Protein AF-0000000075406504 (afdb_homodimer)

pLDDT: mean 97.59, std 3.22, range [76.94, 98.88]

Nearest PDB structures (foldseek):
  3qp6-assembly1_A-2  TM=8.677E-01  e=4.612E-05  Chromobacterium violaceum
  7x1k-assembly1_B  TM=9.584E-01  e=2.051E-04  Listeria monocytogenes
  6ugl-assembly1_A  TM=9.099E-01  e=2.603E-04  Vibrio cholerae O1 str. 2010EL-1786
  6kju-assembly1_B  TM=9.068E-01  e=9.677E-04  Vibrio cholerae
  7dwm-assembly1_B  TM=8.991E-01  e=4.053E-03  Hapunavirus VP882

Foldseek 3Di:
DQDPLLQQLLQVVLQPDQLCRSCVVVVHDSVVSVVSLVVLCVVQVHPDSVRSSVSCVVVVVHDHDPVD/DQDPLLQQLLQVVLQPDQLCRSCVVVVHDSVVSVVSLVVLCVVQVHPDSVRSSVSCVVVVVHDHDPVD

Structure (mmCIF, N/CA/C/O backbone):
data_AF-0000000075406504-model_v1
#
loop_
_entity.id
_entity.type
_entity.pdbx_description
1 polymer 'HTH luxR-type domain-containing protein'
#
loop_
_atom_site.group_PDB
_atom_site.id
_atom_site.type_symbol
_atom_site.label_atom_id
_atom_site.label_alt_id
_atom_site.label_comp_id
_atom_site.label_asym_id
_atom_site.label_entity_id
_atom_site.label_seq_id
_atom_site.pdbx_PDB_ins_code
_atom_site.Cartn_x
_atom_site.Cartn_y
_atom_site.Cartn_z
_atom_site.occupancy
_atom_site.B_iso_or_equiv
_atom_site.auth_seq_id
_atom_site.auth_comp_id
_atom_site.auth_asym_id
_atom_site.auth_atom_id
_atom_site.pdbx_PDB_model_num
ATOM 1 N N . MET A 1 1 ? 3.904 13.562 13.766 1 89.94 1 MET A N 1
ATOM 2 C CA . MET A 1 1 ? 2.727 12.734 14 1 89.94 1 MET A CA 1
ATOM 3 C C . MET A 1 1 ? 1.647 13.016 12.961 1 89.94 1 MET A C 1
ATOM 5 O O . MET A 1 1 ? 1.541 14.133 12.453 1 89.94 1 MET A O 1
ATOM 9 N N . LEU A 1 2 ? 0.921 11.953 12.555 1 97.31 2 LEU A N 1
ATOM 10 C CA . LEU A 1 2 ? -0.157 12.156 11.594 1 97.31 2 LEU A CA 1
ATOM 11 C C . LEU A 1 2 ? -1.33 12.883 12.242 1 97.31 2 LEU A C 1
ATOM 13 O O . LEU A 1 2 ? -1.65 12.648 13.406 1 97.31 2 LEU A O 1
ATOM 17 N N . THR A 1 3 ? -1.928 13.805 11.414 1 98.06 3 THR A N 1
ATOM 18 C CA . THR A 1 3 ? -3.156 14.43 11.891 1 98.06 3 THR A CA 1
ATOM 19 C C . THR A 1 3 ? -4.332 13.469 11.789 1 98.06 3 THR A C 1
ATOM 21 O O . THR A 1 3 ? -4.207 12.391 11.203 1 98.06 3 T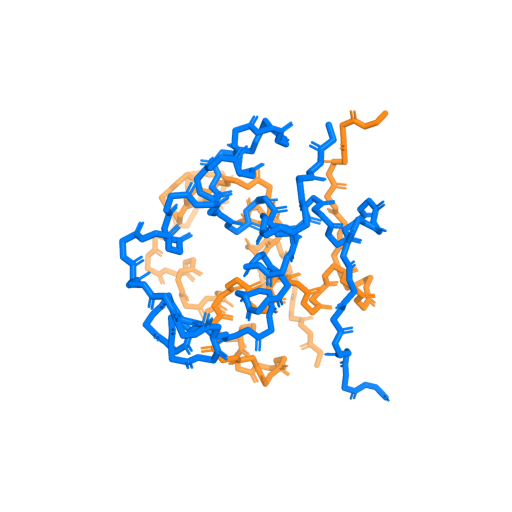HR A O 1
ATOM 24 N N . LYS A 1 4 ? -5.488 13.898 12.344 1 97.69 4 LYS A N 1
ATOM 25 C CA . LYS A 1 4 ? -6.695 13.078 12.297 1 97.69 4 LYS A CA 1
ATOM 26 C C . LYS A 1 4 ? -7.137 12.828 10.859 1 97.69 4 LYS A C 1
ATOM 28 O O . LYS A 1 4 ? -7.461 11.695 10.484 1 97.69 4 LYS A O 1
ATOM 33 N N . ARG A 1 5 ? -7.09 13.836 10.078 1 98.38 5 ARG A N 1
ATOM 34 C CA . ARG A 1 5 ? -7.578 13.719 8.703 1 98.38 5 ARG A CA 1
ATOM 35 C C . ARG A 1 5 ? -6.625 12.891 7.855 1 98.38 5 ARG A C 1
ATOM 37 O O . ARG A 1 5 ? -7.059 12.102 7.012 1 98.38 5 ARG A O 1
ATOM 44 N N . GLU A 1 6 ? -5.289 13.07 8.055 1 98.56 6 GLU A N 1
ATOM 45 C CA . GLU A 1 6 ? -4.293 12.25 7.371 1 98.56 6 GLU A CA 1
ATOM 46 C C . GLU A 1 6 ? -4.473 10.773 7.703 1 98.56 6 GLU A C 1
ATOM 48 O O . GLU A 1 6 ? -4.43 9.922 6.812 1 98.56 6 GLU A O 1
ATOM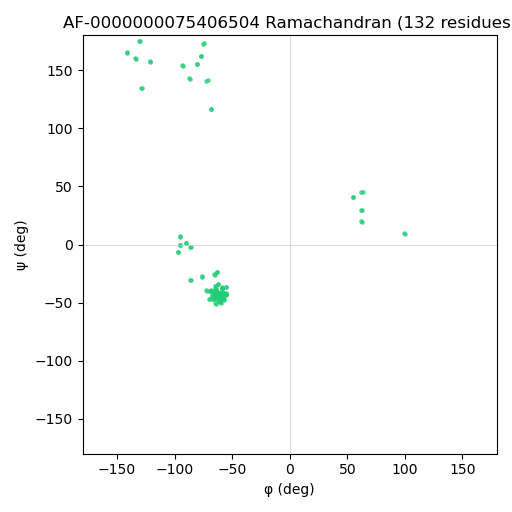 53 N N . THR A 1 7 ? -4.742 10.5 8.992 1 98.56 7 THR A N 1
ATOM 54 C CA . THR A 1 7 ? -4.957 9.133 9.469 1 98.56 7 THR A CA 1
ATOM 55 C C . THR A 1 7 ? -6.211 8.531 8.844 1 98.56 7 THR A C 1
ATOM 57 O O . THR A 1 7 ? -6.199 7.387 8.391 1 98.56 7 THR A O 1
ATOM 60 N N . GLU A 1 8 ? -7.23 9.289 8.82 1 98.38 8 GLU A N 1
ATOM 61 C CA . GLU A 1 8 ? -8.484 8.836 8.242 1 98.38 8 GLU A CA 1
ATOM 62 C C . GLU A 1 8 ? -8.32 8.508 6.758 1 98.38 8 GLU A C 1
ATOM 64 O O . GLU A 1 8 ? -8.734 7.434 6.305 1 98.38 8 GLU A O 1
ATOM 69 N N . CYS A 1 9 ? -7.699 9.438 6.07 1 98.81 9 CYS A N 1
ATOM 70 C CA . CYS A 1 9 ? -7.512 9.234 4.641 1 98.81 9 CYS A CA 1
ATOM 71 C C . CYS A 1 9 ? -6.641 8.008 4.379 1 98.81 9 CYS A C 1
ATOM 73 O O . CYS A 1 9 ? -6.973 7.172 3.541 1 98.81 9 CYS A O 1
ATOM 75 N N . LEU A 1 10 ? -5.578 7.895 5.098 1 98.69 10 LEU A N 1
ATOM 76 C CA . LEU A 1 10 ? -4.648 6.785 4.918 1 98.69 10 LEU A CA 1
ATOM 77 C C . LEU A 1 10 ? -5.312 5.457 5.254 1 98.69 10 LEU A C 1
ATOM 79 O O . LEU A 1 10 ? -5.059 4.445 4.59 1 98.69 10 LEU A O 1
ATOM 83 N N . THR A 1 11 ? -6.191 5.445 6.262 1 98.75 11 THR A N 1
ATOM 84 C CA . THR A 1 11 ? -6.906 4.242 6.68 1 98.75 11 THR A CA 1
ATOM 85 C C . THR A 1 11 ? -7.84 3.756 5.57 1 98.75 11 THR A C 1
ATOM 87 O O . THR A 1 11 ? -7.891 2.559 5.277 1 98.75 11 THR A O 1
ATOM 90 N N . TRP A 1 12 ? -8.508 4.695 4.938 1 98.75 12 TRP A N 1
ATOM 91 C CA . TRP A 1 12 ? -9.43 4.324 3.869 1 98.75 12 TRP A CA 1
ATOM 92 C C . TRP A 1 12 ? -8.672 3.797 2.652 1 98.75 12 TRP A C 1
ATOM 94 O O . TRP A 1 12 ? -9.07 2.799 2.049 1 98.75 12 TRP A O 1
ATOM 104 N N . VAL A 1 13 ? -7.57 4.453 2.375 1 98.62 13 VAL A N 1
ATOM 105 C CA . VAL A 1 13 ? -6.75 4.008 1.253 1 98.62 13 VAL A CA 1
ATOM 106 C C . VAL A 1 13 ? -6.18 2.623 1.546 1 98.62 13 VAL A C 1
ATOM 108 O O . VAL A 1 13 ? -6.18 1.748 0.675 1 98.62 13 VAL A O 1
ATOM 111 N N . ALA A 1 14 ? -5.781 2.441 2.744 1 98.69 14 ALA A N 1
ATOM 112 C CA . ALA A 1 14 ? -5.25 1.152 3.18 1 98.69 14 ALA A CA 1
ATOM 113 C C . ALA A 1 14 ? -6.316 0.064 3.092 1 98.69 14 ALA A C 1
ATOM 115 O O . ALA A 1 14 ? -5.996 -1.118 2.945 1 98.69 14 ALA A O 1
ATOM 116 N N . SER A 1 15 ? -7.566 0.541 3.143 1 98.44 15 SER A N 1
ATOM 117 C CA . SER A 1 15 ? -8.688 -0.388 3.104 1 98.44 15 SER A CA 1
ATOM 118 C C . SER A 1 15 ? -9.219 -0.556 1.684 1 98.44 15 SER A C 1
ATOM 120 O O . SER A 1 15 ? -10.305 -1.105 1.482 1 98.44 15 SER A O 1
ATOM 122 N N . GLY A 1 16 ? -8.531 0.026 0.728 1 98.62 16 GLY A N 1
ATOM 123 C CA . GLY A 1 16 ? -8.805 -0.287 -0.665 1 98.62 16 GLY A CA 1
ATOM 124 C C . GLY A 1 16 ? -9.672 0.752 -1.351 1 98.62 16 GLY A C 1
ATOM 125 O O . GLY A 1 16 ? -10.109 0.551 -2.484 1 98.62 16 GLY A O 1
ATOM 126 N N . LYS A 1 17 ? -9.867 1.797 -0.675 1 98.69 17 LYS A N 1
ATOM 127 C CA . LYS A 1 17 ? -10.688 2.842 -1.273 1 98.69 17 LYS A CA 1
ATOM 128 C C . LYS A 1 17 ? -9.852 3.783 -2.133 1 98.69 17 LYS A C 1
ATOM 130 O O . LYS A 1 17 ? -8.727 4.133 -1.763 1 98.69 17 LYS A O 1
ATOM 135 N N . THR A 1 18 ? -10.43 4.227 -3.26 1 98 18 THR A N 1
ATOM 136 C CA . THR A 1 18 ? -9.789 5.242 -4.086 1 98 18 THR A CA 1
ATOM 137 C C . THR A 1 18 ? -9.945 6.625 -3.459 1 98 18 THR A C 1
ATOM 139 O O . THR A 1 18 ? -10.781 6.824 -2.58 1 98 18 THR A O 1
ATOM 142 N N . ALA A 1 19 ? -9.078 7.547 -3.934 1 98.5 19 ALA A N 1
ATOM 143 C CA . ALA A 1 19 ? -9.203 8.922 -3.459 1 98.5 19 ALA A CA 1
ATOM 144 C C . ALA A 1 19 ? -10.609 9.461 -3.699 1 98.5 19 ALA A C 1
ATOM 146 O O . ALA A 1 19 ? -11.141 10.203 -2.873 1 98.5 19 ALA A O 1
ATOM 147 N N . TRP A 1 20 ? -11.125 9.062 -4.781 1 98.5 20 TRP A N 1
ATOM 148 C CA . TRP A 1 20 ? -12.484 9.492 -5.102 1 98.5 20 TRP A CA 1
ATOM 149 C C . TRP A 1 20 ? -13.484 8.938 -4.09 1 98.5 20 TRP A C 1
ATOM 151 O O . TRP A 1 20 ? -14.336 9.672 -3.58 1 98.5 20 TRP A O 1
ATOM 161 N N . GLU A 1 21 ? -13.469 7.691 -3.846 1 98.75 21 GLU A N 1
ATOM 162 C CA . GLU A 1 21 ? -14.352 7.059 -2.875 1 98.75 21 GLU A CA 1
ATOM 163 C C . GLU A 1 21 ? -14.188 7.68 -1.49 1 98.75 21 GLU A C 1
ATOM 165 O O . GLU A 1 21 ? -15.172 7.934 -0.795 1 98.75 21 GLU A O 1
ATOM 170 N N . VAL A 1 22 ? -12.945 7.949 -1.105 1 98.75 22 VAL A N 1
ATOM 171 C CA . VAL A 1 22 ? -12.664 8.547 0.194 1 98.75 22 VAL A CA 1
ATOM 172 C C . VAL A 1 22 ? -13.297 9.938 0.271 1 98.75 22 VAL A C 1
ATOM 174 O O . VAL A 1 22 ? -13.859 10.312 1.302 1 98.75 22 VAL A O 1
ATOM 177 N N . ALA A 1 23 ? -13.188 10.672 -0.836 1 98.88 23 ALA A N 1
ATOM 178 C CA . ALA A 1 23 ? -13.797 12 -0.923 1 98.88 23 ALA A CA 1
ATOM 179 C C . ALA A 1 23 ? -15.289 11.938 -0.626 1 98.88 23 ALA A C 1
ATOM 181 O O . ALA A 1 23 ? -15.812 12.766 0.12 1 98.88 23 ALA A O 1
ATOM 182 N N . GLN A 1 24 ? -15.969 10.93 -1.165 1 98.75 24 GLN A N 1
ATOM 183 C CA . GLN A 1 24 ? -17.391 10.742 -0.942 1 98.75 24 GLN A CA 1
ATOM 184 C C . GLN A 1 24 ? -17.688 10.359 0.507 1 98.75 24 GLN A C 1
ATOM 186 O O . GLN A 1 24 ? -18.625 10.875 1.117 1 98.75 24 GLN A O 1
ATOM 191 N N . ILE A 1 25 ? -16.859 9.562 1.024 1 98.5 25 ILE A N 1
ATOM 192 C CA . ILE A 1 25 ? -17.047 9.047 2.375 1 98.5 25 ILE A CA 1
ATOM 193 C C . ILE A 1 25 ? -16.922 10.188 3.385 1 98.5 25 ILE A C 1
ATOM 195 O O . ILE A 1 25 ? -17.703 10.281 4.328 1 98.5 25 ILE A O 1
ATOM 199 N N . LEU A 1 26 ? -15.922 11.102 3.164 1 98.31 26 LEU A N 1
ATOM 200 C CA . LEU A 1 26 ? -15.586 12.133 4.137 1 98.31 26 LEU A CA 1
ATOM 201 C C . LEU A 1 26 ? -16.266 13.453 3.777 1 98.31 26 LEU A C 1
ATOM 203 O O . LEU A 1 26 ? -16.156 14.43 4.516 1 98.31 26 LEU A O 1
ATOM 207 N N . SER A 1 27 ? -16.875 13.461 2.66 1 98.56 27 SER A N 1
ATOM 208 C CA . SER A 1 27 ? -17.578 14.648 2.186 1 98.56 27 SER A CA 1
ATOM 209 C C . SER A 1 27 ? -16.609 15.805 1.961 1 98.56 27 SER A C 1
ATOM 211 O O . SER A 1 27 ? -16.844 16.922 2.428 1 98.56 27 SER A O 1
ATOM 213 N N . ILE A 1 28 ? -15.477 15.602 1.346 1 98.62 28 ILE A N 1
ATOM 214 C CA . ILE A 1 28 ? -14.484 16.562 0.894 1 98.62 28 ILE A CA 1
ATOM 215 C C . ILE A 1 28 ? -14.117 16.281 -0.56 1 98.62 28 ILE A C 1
ATOM 217 O O . ILE A 1 28 ? -14.641 15.352 -1.171 1 98.62 28 ILE A O 1
ATOM 221 N N . SER A 1 29 ? -13.312 17.125 -1.111 1 98.81 29 SER A N 1
ATOM 222 C CA . SER A 1 29 ? -12.945 16.938 -2.512 1 98.81 29 SER A CA 1
ATOM 223 C C . SER A 1 29 ? -11.844 15.898 -2.668 1 98.81 29 SER A C 1
ATOM 225 O O . SER A 1 29 ? -11.07 15.656 -1.733 1 98.81 29 SER A O 1
ATOM 227 N N . GLU A 1 30 ? -11.805 15.305 -3.846 1 98.75 30 GLU A N 1
ATOM 228 C CA . GLU A 1 30 ? -10.734 14.352 -4.145 1 98.75 30 GLU A CA 1
ATOM 229 C C . GLU A 1 30 ? -9.367 15.008 -4.012 1 98.75 30 GLU A C 1
ATOM 231 O O . GLU A 1 30 ? -8.414 14.367 -3.547 1 98.75 30 GLU A O 1
ATOM 236 N N . SER A 1 31 ? -9.266 16.234 -4.391 1 98.75 31 SER A N 1
ATOM 237 C CA . SER A 1 31 ? -8 16.953 -4.293 1 98.75 31 SER A CA 1
ATOM 238 C C . SER A 1 31 ? -7.57 17.109 -2.838 1 98.75 31 SER A C 1
ATOM 240 O O . SER A 1 31 ? -6.375 17.062 -2.529 1 98.75 31 SER A O 1
ATOM 242 N N . THR A 1 32 ? -8.461 17.375 -1.943 1 98.81 32 THR A N 1
ATOM 243 C CA . THR A 1 32 ? -8.172 17.484 -0.519 1 98.81 32 THR A CA 1
ATOM 244 C C . THR A 1 32 ? -7.703 16.156 0.046 1 98.81 32 THR A C 1
ATOM 246 O O . THR A 1 32 ? -6.785 16.109 0.867 1 98.81 32 THR A O 1
ATOM 249 N N . VAL A 1 33 ? -8.312 15.094 -0.423 1 98.88 33 VAL A N 1
ATOM 250 C CA . VAL A 1 33 ? -7.895 13.766 0.005 1 98.88 33 VAL A CA 1
ATOM 251 C C . VAL A 1 33 ? -6.438 13.531 -0.386 1 98.88 33 VAL A C 1
ATOM 253 O O . VAL A 1 33 ? -5.629 13.094 0.438 1 98.88 33 VAL A O 1
ATOM 256 N N . ILE A 1 34 ? -6.152 13.812 -1.636 1 98.81 34 ILE A N 1
ATOM 257 C CA . ILE A 1 34 ? -4.809 13.609 -2.164 1 98.81 34 ILE A CA 1
ATOM 258 C C . ILE A 1 34 ? -3.807 14.438 -1.362 1 98.81 34 ILE A C 1
ATOM 260 O O . ILE A 1 34 ? -2.721 13.961 -1.029 1 98.81 34 ILE A O 1
ATOM 264 N N . PHE A 1 35 ? -4.242 15.602 -1.004 1 98.88 35 PHE A N 1
ATOM 265 C CA . PHE A 1 35 ? -3.414 16.484 -0.186 1 98.88 35 PHE A CA 1
ATOM 266 C C . PHE A 1 35 ? -3.086 15.828 1.151 1 98.88 35 PHE A C 1
ATOM 268 O O . PHE A 1 35 ? -1.929 15.812 1.575 1 98.88 35 PHE A O 1
ATOM 275 N N . HIS A 1 36 ? -4.008 15.273 1.885 1 98.88 36 HIS A N 1
ATOM 276 C CA . HIS A 1 36 ? -3.801 14.633 3.18 1 98.88 36 HIS A CA 1
ATOM 277 C C . HIS A 1 36 ? -2.926 13.391 3.045 1 98.88 36 HIS A C 1
ATOM 279 O O . HIS A 1 36 ? -2.08 13.125 3.902 1 98.88 36 HIS A O 1
ATOM 285 N N . ILE A 1 37 ? -3.15 12.688 1.985 1 98.69 37 ILE A N 1
ATOM 286 C CA . ILE A 1 37 ? -2.375 11.477 1.753 1 98.69 37 ILE A CA 1
ATOM 287 C C . ILE A 1 37 ? -0.915 11.836 1.492 1 98.69 37 ILE A C 1
ATOM 289 O O . ILE A 1 37 ? -0.005 11.211 2.043 1 98.69 37 ILE A O 1
ATOM 293 N N . GLU A 1 38 ? -0.695 12.805 0.648 1 98.75 38 GLU A N 1
ATOM 294 C CA . GLU A 1 38 ? 0.659 13.258 0.345 1 98.75 38 GLU A CA 1
ATOM 295 C C . GLU A 1 38 ? 1.356 13.789 1.595 1 98.75 38 GLU A C 1
ATOM 297 O O . GLU A 1 38 ? 2.553 13.555 1.788 1 98.75 38 GLU A O 1
ATOM 302 N N . ASN A 1 39 ? 0.645 14.539 2.404 1 98.81 39 ASN A N 1
ATOM 303 C CA . ASN A 1 39 ? 1.214 15.031 3.652 1 98.81 39 ASN A CA 1
ATOM 304 C C . ASN A 1 39 ? 1.606 13.883 4.582 1 98.81 39 ASN A C 1
ATOM 306 O O . ASN A 1 39 ? 2.668 13.922 5.207 1 98.81 39 ASN A O 1
ATOM 310 N N . ALA A 1 40 ? 0.731 12.922 4.668 1 98.75 40 ALA A N 1
ATOM 311 C CA . ALA A 1 40 ? 1.039 11.75 5.48 1 98.75 40 ALA A CA 1
ATOM 312 C C . ALA A 1 40 ? 2.293 11.039 4.973 1 98.75 40 ALA A C 1
ATOM 314 O O . ALA A 1 40 ? 3.145 10.633 5.766 1 98.75 40 ALA A O 1
ATOM 315 N N . LYS A 1 41 ? 2.297 10.883 3.617 1 98.62 41 LYS A N 1
ATOM 316 C CA . LYS A 1 41 ? 3.455 10.258 2.984 1 98.62 41 LYS A CA 1
ATOM 317 C C . LYS A 1 41 ? 4.742 10.984 3.355 1 98.62 41 LYS A C 1
ATOM 319 O O . LYS A 1 41 ? 5.738 10.352 3.717 1 98.62 41 LYS A O 1
ATOM 324 N N . LYS A 1 42 ? 4.715 12.273 3.367 1 98.56 42 LYS A N 1
ATOM 325 C CA . LYS A 1 42 ? 5.879 13.086 3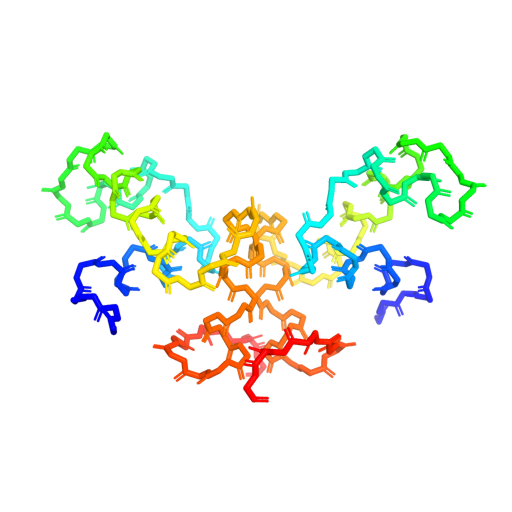.711 1 98.56 42 LYS A CA 1
ATOM 326 C C . LYS A 1 42 ? 6.246 12.922 5.184 1 98.56 42 LYS A C 1
ATOM 328 O O . LYS A 1 42 ? 7.418 12.727 5.516 1 98.56 42 LYS A O 1
ATOM 333 N N . LYS A 1 43 ? 5.242 12.938 6.012 1 98.25 43 LYS A N 1
ATOM 334 C CA . LYS A 1 43 ? 5.48 12.844 7.449 1 98.25 43 LYS A CA 1
ATOM 335 C C . LYS A 1 43 ? 6.07 11.484 7.82 1 98.25 43 LYS A C 1
ATOM 337 O O . LYS A 1 43 ? 6.832 11.375 8.781 1 98.25 43 LYS A O 1
ATOM 342 N N . LEU A 1 44 ? 5.824 10.5 7.047 1 98 44 LEU A N 1
ATOM 343 C CA . LEU A 1 44 ? 6.305 9.148 7.316 1 98 44 LEU A CA 1
ATOM 344 C C . LEU A 1 44 ? 7.609 8.875 6.578 1 98 44 LEU A C 1
ATOM 346 O O . LEU A 1 44 ? 8.148 7.77 6.652 1 98 44 LEU A O 1
ATOM 350 N N . ALA A 1 45 ? 8.109 9.836 5.824 1 97.81 45 ALA A N 1
ATOM 351 C CA . ALA A 1 45 ? 9.32 9.719 5.016 1 97.81 45 ALA A CA 1
ATOM 352 C C . ALA A 1 45 ? 9.234 8.523 4.07 1 97.81 45 ALA A C 1
ATOM 354 O O . ALA A 1 45 ? 10.203 7.773 3.918 1 97.81 45 ALA A O 1
ATOM 355 N N . ALA A 1 46 ? 8.078 8.375 3.514 1 98.25 46 ALA A N 1
ATOM 356 C CA . ALA A 1 46 ? 7.848 7.254 2.604 1 98.25 46 ALA A CA 1
ATOM 357 C C . ALA A 1 46 ? 8.109 7.664 1.155 1 98.25 46 ALA A C 1
ATOM 359 O O . ALA A 1 46 ? 7.934 8.828 0.792 1 98.25 46 ALA A O 1
ATOM 360 N N . ALA A 1 47 ? 8.438 6.676 0.395 1 98.06 47 ALA A N 1
ATOM 361 C CA . ALA A 1 47 ? 8.758 6.922 -1.01 1 98.06 47 ALA A CA 1
ATOM 362 C C . ALA A 1 47 ? 7.496 6.91 -1.867 1 98.06 47 ALA A C 1
ATOM 364 O O . ALA A 1 47 ? 7.441 7.559 -2.914 1 98.06 47 ALA A O 1
ATOM 365 N N . THR A 1 48 ? 6.527 6.16 -1.498 1 98.06 48 THR A N 1
ATOM 366 C CA . THR A 1 48 ? 5.258 6.004 -2.201 1 98.06 48 THR A CA 1
ATOM 367 C C . THR A 1 48 ? 4.102 5.902 -1.211 1 98.06 48 THR A C 1
ATOM 369 O O . THR A 1 48 ? 4.316 5.711 -0.012 1 98.06 48 THR A O 1
ATOM 372 N N . VAL A 1 49 ? 2.885 6.066 -1.726 1 98.19 49 VAL A N 1
ATOM 373 C CA . VAL A 1 49 ? 1.702 5.902 -0.886 1 98.19 49 VAL A CA 1
ATOM 374 C C . VAL A 1 49 ? 1.657 4.48 -0.328 1 98.19 49 VAL A C 1
ATOM 376 O O . VAL A 1 49 ? 1.312 4.277 0.837 1 98.19 49 VAL A O 1
ATOM 379 N N . THR A 1 50 ? 1.957 3.514 -1.193 1 98.5 50 THR A N 1
ATOM 380 C CA . THR A 1 50 ? 2.008 2.117 -0.779 1 98.5 50 THR A CA 1
ATOM 381 C C . THR A 1 50 ? 2.998 1.927 0.366 1 98.5 50 THR A C 1
ATOM 383 O O . THR A 1 50 ? 2.715 1.203 1.324 1 98.5 50 THR A O 1
ATOM 386 N N . HIS A 1 51 ? 4.152 2.494 0.181 1 98.75 51 HIS A N 1
ATOM 387 C CA . HIS A 1 51 ? 5.152 2.477 1.243 1 98.75 51 HIS A CA 1
ATOM 388 C C . HIS A 1 51 ? 4.625 3.145 2.508 1 98.75 51 HIS A C 1
ATOM 390 O O . HIS A 1 51 ? 4.832 2.639 3.615 1 98.75 51 HIS A O 1
ATOM 396 N N . ALA A 1 52 ? 3.951 4.305 2.432 1 98.75 52 ALA A N 1
ATOM 397 C CA . ALA A 1 52 ? 3.369 5.023 3.562 1 98.75 52 ALA A CA 1
ATOM 398 C C . ALA A 1 52 ? 2.361 4.152 4.305 1 98.75 52 ALA A C 1
ATOM 400 O O . ALA A 1 52 ? 2.371 4.094 5.539 1 98.75 52 ALA A O 1
ATOM 401 N N . VAL A 1 53 ? 1.539 3.49 3.52 1 98.75 53 VAL A N 1
ATOM 402 C CA . VAL A 1 53 ? 0.541 2.607 4.109 1 98.75 53 VAL A CA 1
ATOM 403 C C . VAL A 1 53 ? 1.233 1.451 4.828 1 98.75 53 VAL A C 1
ATOM 405 O O . VAL A 1 53 ? 0.847 1.081 5.941 1 98.75 53 VAL A O 1
ATOM 408 N N . ALA A 1 54 ? 2.242 0.883 4.246 1 98.69 54 ALA A N 1
ATOM 409 C CA . ALA A 1 54 ? 2.994 -0.201 4.875 1 98.69 54 ALA A CA 1
ATOM 410 C C . ALA A 1 54 ? 3.584 0.242 6.211 1 98.69 54 ALA A C 1
ATOM 412 O O . ALA A 1 54 ? 3.479 -0.473 7.211 1 98.69 54 ALA A O 1
ATOM 413 N N . LEU A 1 55 ? 4.168 1.422 6.18 1 98.5 55 LEU A N 1
ATOM 414 C CA . LEU A 1 55 ? 4.762 1.966 7.395 1 98.5 55 LEU A CA 1
ATOM 415 C C . LEU A 1 55 ? 3.695 2.227 8.453 1 98.5 55 LEU A C 1
ATOM 417 O O . LEU A 1 55 ? 3.879 1.887 9.625 1 98.5 55 LEU A O 1
ATOM 421 N N . ALA A 1 56 ? 2.646 2.838 8.031 1 98.62 56 ALA A N 1
ATOM 422 C CA . ALA A 1 56 ? 1.588 3.197 8.969 1 98.62 56 ALA A CA 1
ATOM 423 C C . ALA A 1 56 ? 0.984 1.956 9.625 1 98.62 56 ALA A C 1
ATOM 425 O O . ALA A 1 56 ? 0.721 1.945 10.828 1 98.62 56 ALA A O 1
ATOM 426 N N . VAL A 1 57 ? 0.76 0.904 8.859 1 98.25 57 VAL A N 1
ATOM 427 C CA . VAL A 1 57 ? 0.228 -0.351 9.383 1 98.25 57 VAL A CA 1
ATOM 428 C C . VAL A 1 57 ? 1.277 -1.034 10.258 1 98.25 57 VAL A C 1
ATOM 430 O O . VAL A 1 57 ? 0.984 -1.447 11.383 1 98.25 57 VAL A O 1
ATOM 433 N N . GLY A 1 58 ? 2.451 -1.086 9.734 1 97.44 58 GLY A N 1
ATOM 434 C CA . GLY A 1 58 ? 3.529 -1.742 10.453 1 97.44 58 GLY A CA 1
ATOM 435 C C . GLY A 1 58 ? 3.848 -1.08 11.781 1 97.44 58 GLY A C 1
ATOM 436 O O . GLY A 1 58 ? 4.188 -1.758 12.758 1 97.44 58 GLY A O 1
ATOM 437 N N . ARG A 1 59 ? 3.699 0.221 11.828 1 96.88 59 ARG A N 1
ATOM 438 C CA . ARG A 1 59 ? 3.979 0.988 13.039 1 96.88 59 ARG A CA 1
ATOM 439 C C . ARG A 1 59 ? 2.732 1.117 13.906 1 96.88 59 ARG A C 1
ATOM 441 O O . ARG A 1 59 ? 2.752 1.796 14.93 1 96.88 59 ARG A O 1
ATOM 448 N N . ARG A 1 60 ? 1.663 0.521 13.445 1 96.69 60 ARG A N 1
ATOM 449 C CA . ARG A 1 60 ? 0.384 0.492 14.148 1 96.69 60 ARG A CA 1
ATOM 450 C C . ARG A 1 60 ? -0.177 1.899 14.328 1 96.69 60 ARG A C 1
ATOM 452 O O . ARG A 1 60 ? -0.778 2.211 15.359 1 96.69 60 ARG A O 1
ATOM 459 N N . LEU A 1 61 ? 0.153 2.756 13.391 1 97.31 61 LEU A N 1
ATOM 460 C CA . LEU A 1 61 ? -0.415 4.102 13.375 1 97.31 61 LEU A CA 1
ATOM 461 C C . LEU A 1 61 ? -1.852 4.078 12.867 1 97.31 61 LEU A C 1
ATOM 463 O O . LEU A 1 61 ? -2.637 4.98 13.172 1 97.31 61 LEU A O 1
ATOM 467 N N . ILE A 1 62 ? -2.127 3.047 12 1 97.56 62 ILE A N 1
ATOM 468 C CA . ILE A 1 62 ? -3.484 2.795 11.523 1 97.56 62 ILE A CA 1
ATOM 469 C C . ILE A 1 62 ? -3.799 1.306 11.625 1 97.56 62 ILE A C 1
ATOM 471 O O . ILE A 1 62 ? -2.893 0.478 11.734 1 97.56 62 ILE A O 1
ATOM 475 N N . SER A 1 63 ? -5.141 1.084 11.625 1 95 63 SER A N 1
ATOM 476 C CA . SER A 1 63 ? -5.633 -0.29 11.648 1 95 63 SER A CA 1
ATOM 477 C C . SER A 1 63 ? -6.641 -0.537 10.531 1 95 63 SER A C 1
ATOM 479 O O . SER A 1 63 ? -7.488 0.314 10.258 1 95 63 SER A O 1
ATOM 481 N N . ILE A 1 64 ? -6.406 -1.714 9.883 1 95.5 64 ILE A N 1
ATOM 482 C CA . ILE A 1 64 ? -7.367 -2.09 8.852 1 95.5 64 ILE A CA 1
ATOM 483 C C . ILE A 1 64 ? -7.992 -3.441 9.195 1 95.5 64 ILE A C 1
ATOM 485 O O . ILE A 1 64 ? -7.477 -4.172 10.039 1 95.5 64 ILE A O 1
ATOM 489 N N . ASP A 1 65 ? -9.195 -3.594 8.57 1 95.88 65 ASP A N 1
ATOM 490 C CA . ASP A 1 65 ? -9.805 -4.91 8.695 1 95.88 65 ASP A CA 1
ATOM 491 C C . ASP A 1 65 ? -9.016 -5.965 7.93 1 95.88 65 ASP A C 1
ATOM 493 O O . ASP A 1 65 ? -8.883 -5.879 6.703 1 95.88 65 ASP A O 1
ATOM 497 N N . LEU A 1 66 ? -8.461 -6.941 8.656 1 94.06 66 LEU A N 1
ATOM 498 C CA . LEU A 1 66 ? -7.59 -7.934 8.039 1 94.06 66 LEU A CA 1
ATOM 499 C C . LEU A 1 66 ? -8.398 -9.094 7.465 1 94.06 66 LEU A C 1
ATOM 501 O O . LEU A 1 66 ? -7.887 -9.875 6.668 1 94.06 66 LEU A O 1
ATOM 505 N N . GLY A 1 67 ? -9.68 -9.039 7.652 1 85.44 67 GLY A N 1
ATOM 506 C CA . GLY A 1 67 ? -10.562 -10.07 7.137 1 85.44 67 GLY A CA 1
ATOM 507 C C . GLY A 1 67 ? -10.297 -11.445 7.73 1 85.44 67 GLY A C 1
ATOM 508 O O . GLY A 1 67 ? -10.531 -12.461 7.086 1 85.44 67 GLY A O 1
ATOM 509 N N . LEU A 1 68 ? -9.656 -11.523 8.812 1 76.94 68 LEU A N 1
ATOM 510 C CA . LEU A 1 68 ? -9.359 -12.797 9.469 1 76.94 68 LEU A CA 1
ATOM 511 C C . LEU A 1 68 ? -10.469 -13.172 10.445 1 76.94 68 LEU A C 1
ATOM 513 O O . LEU A 1 68 ? -11.156 -12.297 10.969 1 76.94 68 LEU A O 1
ATOM 517 N N . MET B 1 1 ? -2.121 -19.109 -0.291 1 90.12 1 MET B N 1
ATOM 518 C CA . MET B 1 1 ? -0.851 -18.641 0.259 1 90.12 1 MET B CA 1
ATOM 519 C C . MET B 1 1 ? -0.01 -17.953 -0.815 1 90.12 1 MET B C 1
ATOM 521 O O . MET B 1 1 ? -0.091 -18.312 -1.992 1 90.12 1 MET B O 1
ATOM 525 N N . LEU B 1 2 ? 0.722 -16.906 -0.404 1 97.31 2 LEU B N 1
ATOM 526 C CA . LEU B 1 2 ? 1.585 -16.234 -1.371 1 97.31 2 LEU B CA 1
ATOM 527 C C . LEU B 1 2 ? 2.795 -17.094 -1.709 1 97.31 2 LEU B C 1
ATOM 529 O O . LEU B 1 2 ? 3.344 -17.766 -0.836 1 97.31 2 LEU B O 1
ATOM 533 N N . THR B 1 3 ? 3.16 -17.062 -3.029 1 98.06 3 THR B N 1
ATOM 534 C CA . THR B 1 3 ? 4.398 -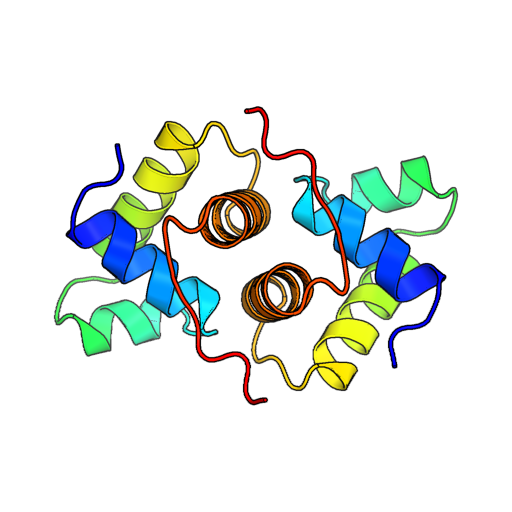17.719 -3.41 1 98.06 3 THR B CA 1
ATOM 535 C C . THR B 1 3 ? 5.609 -16.906 -2.979 1 98.06 3 THR B C 1
ATOM 537 O O . THR B 1 3 ? 5.469 -15.758 -2.539 1 98.06 3 THR B O 1
ATOM 540 N N . LYS B 1 4 ? 6.801 -17.5 -3.162 1 97.69 4 LYS B N 1
ATOM 541 C CA . LYS B 1 4 ? 8.039 -16.812 -2.811 1 97.69 4 LYS B CA 1
ATOM 542 C C . LYS B 1 4 ? 8.227 -15.547 -3.645 1 97.69 4 LYS B C 1
ATOM 544 O O . LYS B 1 4 ? 8.562 -14.484 -3.109 1 97.69 4 LYS B O 1
ATOM 549 N N . ARG B 1 5 ? 7.953 -15.648 -4.887 1 98.38 5 ARG B N 1
ATOM 550 C CA . ARG B 1 5 ? 8.18 -14.516 -5.777 1 98.38 5 ARG B CA 1
ATOM 551 C C . ARG B 1 5 ? 7.152 -13.414 -5.531 1 98.38 5 ARG B C 1
ATOM 553 O O . ARG B 1 5 ? 7.484 -12.227 -5.582 1 98.38 5 ARG B O 1
ATOM 560 N N . GLU B 1 6 ? 5.871 -13.789 -5.293 1 98.56 6 GLU B N 1
ATOM 561 C CA . GLU B 1 6 ? 4.836 -12.82 -4.941 1 98.56 6 GLU B CA 1
ATOM 562 C C . GLU B 1 6 ? 5.199 -12.062 -3.668 1 98.56 6 GLU B C 1
ATOM 564 O O . GLU B 1 6 ? 5.062 -10.844 -3.609 1 98.56 6 GLU B O 1
ATOM 569 N N . THR B 1 7 ? 5.723 -12.812 -2.684 1 98.5 7 THR B N 1
ATOM 570 C CA . THR B 1 7 ? 6.129 -12.242 -1.405 1 98.5 7 THR B CA 1
ATOM 571 C C . THR B 1 7 ? 7.293 -11.273 -1.596 1 98.5 7 THR B C 1
ATOM 573 O O . THR B 1 7 ? 7.293 -10.172 -1.036 1 98.5 7 THR B O 1
ATOM 576 N N . GLU B 1 8 ? 8.227 -11.68 -2.365 1 98.38 8 GLU B N 1
ATOM 577 C CA . GLU B 1 8 ? 9.391 -10.836 -2.641 1 98.38 8 GLU B CA 1
ATOM 578 C C . GLU B 1 8 ? 8.977 -9.539 -3.324 1 98.38 8 GLU B C 1
ATOM 580 O O . GLU B 1 8 ? 9.391 -8.453 -2.904 1 98.38 8 GLU B O 1
ATOM 585 N N . CYS B 1 9 ? 8.164 -9.695 -4.344 1 98.75 9 CYS B N 1
ATOM 586 C CA . CYS B 1 9 ? 7.727 -8.516 -5.082 1 98.75 9 CYS B CA 1
ATOM 587 C C . CYS B 1 9 ? 6.926 -7.582 -4.188 1 98.75 9 CYS B C 1
ATOM 589 O O . CYS B 1 9 ? 7.164 -6.371 -4.176 1 98.75 9 CYS B O 1
ATOM 591 N N . LEU B 1 10 ? 6.031 -8.133 -3.439 1 98.69 10 LEU B N 1
ATOM 592 C CA . LEU B 1 10 ? 5.176 -7.332 -2.566 1 98.69 10 LEU B CA 1
ATOM 593 C C . LEU B 1 10 ? 5.996 -6.641 -1.485 1 98.69 10 LEU B C 1
ATOM 595 O O . LEU B 1 10 ? 5.711 -5.496 -1.119 1 98.69 10 LEU B O 1
ATOM 599 N N . THR B 1 11 ? 7.043 -7.301 -0.979 1 98.75 11 THR B N 1
ATOM 600 C CA . THR B 1 11 ? 7.922 -6.75 0.048 1 98.75 11 THR B CA 1
ATOM 601 C C . THR B 1 11 ? 8.664 -5.527 -0.481 1 98.75 11 THR B C 1
ATOM 603 O O . THR B 1 11 ? 8.766 -4.508 0.206 1 98.75 11 THR B O 1
ATOM 606 N N . TRP B 1 12 ? 9.125 -5.621 -1.71 1 98.75 12 TRP B N 1
ATOM 607 C CA . TRP B 1 12 ? 9.859 -4.504 -2.295 1 98.75 12 TRP B CA 1
ATOM 608 C C . TRP B 1 12 ? 8.938 -3.32 -2.557 1 98.75 12 TRP B C 1
ATOM 610 O O . TRP B 1 12 ? 9.297 -2.172 -2.287 1 98.75 12 TRP B O 1
ATOM 620 N N . VAL B 1 13 ? 7.754 -3.646 -3.021 1 98.62 13 VAL B N 1
ATOM 621 C CA . VAL B 1 13 ? 6.781 -2.588 -3.266 1 98.62 13 VAL B CA 1
ATOM 622 C C . VAL B 1 13 ? 6.395 -1.926 -1.945 1 98.62 13 VAL B C 1
ATOM 624 O O . VAL B 1 13 ? 6.305 -0.699 -1.862 1 98.62 13 VAL B O 1
ATOM 627 N N . ALA B 1 14 ? 6.246 -2.73 -0.958 1 98.69 14 ALA B N 1
ATOM 628 C CA . ALA B 1 14 ? 5.918 -2.236 0.377 1 98.69 14 ALA B CA 1
ATOM 629 C C . ALA B 1 14 ? 7.035 -1.355 0.925 1 98.69 14 ALA B C 1
ATOM 631 O O . ALA B 1 14 ? 6.797 -0.49 1.771 1 98.69 14 ALA B O 1
ATOM 632 N N . SER B 1 15 ? 8.227 -1.589 0.375 1 98.5 15 SER B N 1
ATOM 633 C CA . SER B 1 15 ? 9.398 -0.848 0.826 1 98.5 15 SER B CA 1
ATOM 634 C C . SER B 1 15 ? 9.672 0.359 -0.067 1 98.5 15 SER B C 1
ATOM 636 O O . SER B 1 15 ? 10.742 0.963 0.004 1 98.5 15 SER B O 1
ATOM 638 N N . GLY B 1 16 ? 8.75 0.611 -0.98 1 98.62 16 GLY B N 1
ATOM 639 C CA . GLY B 1 16 ? 8.789 1.875 -1.697 1 98.62 16 GLY B CA 1
ATOM 640 C C . GLY B 1 16 ? 9.43 1.763 -3.07 1 98.62 16 GLY B C 1
ATOM 641 O O . GLY B 1 16 ? 9.672 2.773 -3.732 1 98.62 16 GLY B O 1
ATOM 642 N N . LYS B 1 17 ? 9.648 0.586 -3.443 1 98.69 17 LYS B N 1
ATOM 643 C CA . LYS B 1 17 ? 10.258 0.401 -4.754 1 98.69 17 LYS B CA 1
ATOM 644 C C . LYS B 1 17 ? 9.203 0.334 -5.852 1 98.69 17 LYS B C 1
ATOM 646 O O . LYS B 1 17 ? 8.141 -0.27 -5.664 1 98.69 17 LYS B O 1
ATOM 651 N N . THR B 1 18 ? 9.523 0.914 -7.02 1 98.06 18 THR B N 1
ATOM 652 C CA . THR B 1 18 ? 8.664 0.791 -8.188 1 98.06 18 THR B CA 1
ATOM 653 C C . THR B 1 18 ? 8.82 -0.584 -8.836 1 98.06 18 THR B C 1
ATOM 655 O O . THR B 1 18 ? 9.789 -1.296 -8.562 1 98.06 18 THR B O 1
ATOM 658 N N . ALA B 1 19 ? 7.809 -0.92 -9.664 1 98.5 19 ALA B N 1
ATOM 659 C CA 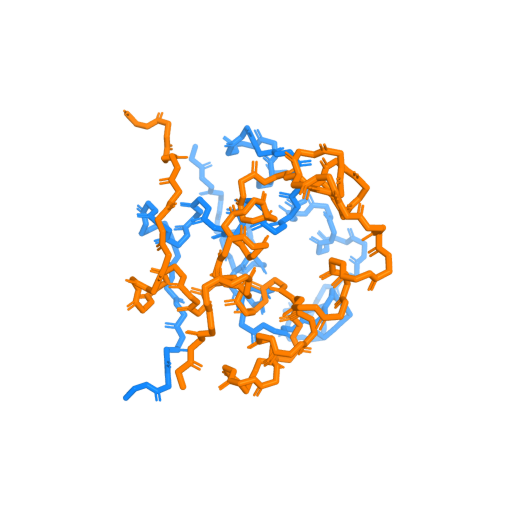. ALA B 1 19 ? 7.902 -2.18 -10.398 1 98.5 19 ALA B CA 1
ATOM 660 C C . ALA B 1 19 ? 9.195 -2.242 -11.211 1 98.5 19 ALA B C 1
ATOM 662 O O . ALA B 1 19 ? 9.812 -3.305 -11.328 1 98.5 19 ALA B O 1
ATOM 663 N N . TRP B 1 20 ? 9.555 -1.129 -11.719 1 98.5 20 TRP B N 1
ATOM 664 C CA . TRP B 1 20 ? 10.789 -1.064 -12.5 1 98.5 20 TRP B CA 1
ATOM 665 C C . TRP B 1 20 ? 12 -1.355 -11.617 1 98.5 20 TRP B C 1
ATOM 667 O O . TRP B 1 20 ? 12.859 -2.154 -11.984 1 98.5 20 TRP B O 1
ATOM 677 N N . GLU B 1 21 ? 12.117 -0.71 -10.531 1 98.75 21 GLU B N 1
ATOM 678 C CA . GLU B 1 21 ? 13.219 -0.933 -9.602 1 98.75 21 GLU B CA 1
ATOM 679 C C . GLU B 1 21 ? 13.266 -2.385 -9.133 1 98.75 21 GLU B C 1
ATOM 681 O O . GLU B 1 21 ? 14.336 -2.986 -9.055 1 98.75 21 GLU B O 1
ATOM 686 N N . VAL B 1 22 ? 12.086 -2.949 -8.852 1 98.75 22 VAL B N 1
ATOM 687 C CA . VAL B 1 22 ? 12 -4.336 -8.398 1 98.75 22 VAL B CA 1
ATOM 688 C C . VAL B 1 22 ? 12.516 -5.266 -9.492 1 98.75 22 VAL B C 1
ATOM 690 O O . VAL B 1 22 ? 13.227 -6.234 -9.211 1 98.75 22 VAL B O 1
ATOM 693 N N . ALA B 1 23 ? 12.148 -4.961 -10.727 1 98.88 23 ALA B N 1
ATOM 694 C CA . ALA B 1 23 ? 12.617 -5.727 -11.883 1 98.88 23 ALA B CA 1
ATOM 695 C C . ALA B 1 23 ? 14.141 -5.781 -11.914 1 98.88 23 ALA B C 1
ATOM 697 O O . ALA B 1 23 ? 14.727 -6.844 -12.141 1 98.88 23 ALA B O 1
ATOM 698 N N . GLN B 1 24 ? 14.789 -4.66 -11.656 1 98.75 24 GLN B N 1
ATOM 699 C CA . GLN B 1 24 ? 16.25 -4.578 -11.641 1 98.75 24 GLN B CA 1
ATOM 700 C C . GLN B 1 24 ? 16.828 -5.371 -10.469 1 98.75 24 GLN B C 1
ATOM 702 O O . GLN B 1 24 ? 17.812 -6.09 -10.625 1 98.75 24 GLN B O 1
ATOM 707 N N . ILE B 1 25 ? 16.188 -5.277 -9.383 1 98.5 25 ILE B N 1
ATOM 708 C CA . ILE B 1 25 ? 16.656 -5.918 -8.164 1 98.5 25 ILE B CA 1
ATOM 709 C C . ILE B 1 25 ? 16.625 -7.434 -8.328 1 98.5 25 ILE B C 1
ATOM 711 O O . ILE B 1 25 ? 17.578 -8.125 -7.934 1 98.5 25 ILE B O 1
ATOM 715 N N . LEU B 1 26 ? 15.531 -7.973 -8.953 1 98.31 26 LEU B N 1
ATOM 716 C CA . LEU B 1 26 ? 15.297 -9.406 -9.031 1 98.31 26 LEU B CA 1
ATOM 717 C C . LEU B 1 26 ? 15.789 -9.969 -10.367 1 98.31 26 LEU B C 1
ATOM 719 O O . LEU B 1 26 ? 15.734 -11.18 -10.594 1 98.31 26 LEU B O 1
ATOM 723 N N . SER B 1 27 ? 16.188 -9.094 -11.203 1 98.62 27 SER B N 1
ATOM 724 C CA . SER B 1 27 ? 16.672 -9.477 -12.523 1 98.62 27 SER B CA 1
ATOM 725 C C . SER B 1 27 ? 15.594 -10.172 -13.344 1 98.62 27 SER B C 1
ATOM 727 O O . SER B 1 27 ? 15.82 -11.242 -13.906 1 98.62 27 SER B O 1
ATOM 729 N N . ILE B 1 28 ? 14.383 -9.664 -13.375 1 98.62 28 ILE B N 1
ATOM 730 C CA . ILE B 1 28 ? 13.25 -10.062 -14.195 1 98.62 28 ILE B CA 1
ATOM 731 C C . ILE B 1 28 ? 12.633 -8.836 -14.859 1 98.62 28 ILE B C 1
ATOM 733 O O . ILE B 1 28 ? 13.109 -7.711 -14.656 1 98.62 28 ILE B O 1
ATOM 737 N N . SER B 1 29 ? 11.68 -9.055 -15.695 1 98.81 29 SER B N 1
ATOM 738 C CA . SER B 1 29 ? 11.078 -7.93 -16.406 1 98.81 29 SER B CA 1
ATOM 739 C C . SER B 1 29 ? 10.055 -7.211 -15.531 1 98.81 29 SER B C 1
ATOM 741 O O . SER B 1 29 ? 9.492 -7.805 -14.609 1 98.81 29 SER B O 1
ATOM 743 N N . GLU B 1 30 ? 9.844 -5.953 -15.844 1 98.75 30 GLU B N 1
ATOM 744 C CA . GLU B 1 30 ? 8.828 -5.184 -15.141 1 98.75 30 GLU B CA 1
ATOM 745 C C . GLU B 1 30 ? 7.449 -5.832 -15.281 1 98.75 30 GLU B C 1
ATOM 747 O O . GLU B 1 30 ? 6.656 -5.824 -14.336 1 98.75 30 GLU B O 1
ATOM 752 N N . SER B 1 31 ? 7.191 -6.367 -16.406 1 98.75 31 SER B N 1
ATOM 753 C CA . SER B 1 31 ? 5.914 -7.031 -16.641 1 98.75 31 SER B CA 1
ATOM 754 C C . SER B 1 31 ? 5.746 -8.25 -15.742 1 98.75 31 SER B C 1
ATOM 756 O O . SER B 1 31 ? 4.641 -8.539 -15.281 1 98.75 31 SER B O 1
ATOM 758 N N . THR B 1 32 ? 6.758 -9.023 -15.531 1 98.81 32 THR B N 1
ATOM 759 C CA . THR B 1 32 ? 6.727 -10.172 -14.633 1 98.81 32 THR B CA 1
ATOM 760 C C . THR B 1 32 ? 6.48 -9.734 -13.195 1 98.81 32 THR B C 1
ATOM 762 O O . THR B 1 32 ? 5.734 -10.383 -12.461 1 98.81 32 THR B O 1
ATOM 765 N N . VAL B 1 33 ? 7.086 -8.633 -12.828 1 98.88 33 VAL B N 1
ATOM 766 C CA . VAL B 1 33 ? 6.863 -8.086 -11.492 1 98.88 33 VAL B CA 1
ATOM 767 C C . VAL B 1 33 ? 5.383 -7.766 -11.305 1 98.88 33 VAL B C 1
ATOM 769 O O . VAL B 1 3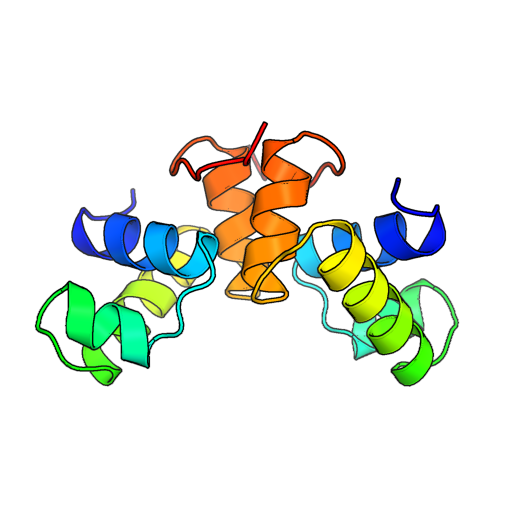3 ? 4.781 -8.148 -10.297 1 98.88 33 VAL B O 1
ATOM 772 N N . ILE B 1 34 ? 4.844 -7.043 -12.266 1 98.81 34 ILE B N 1
ATOM 773 C CA . ILE B 1 34 ? 3.447 -6.625 -12.211 1 98.81 34 ILE B CA 1
ATOM 774 C C . ILE B 1 34 ? 2.547 -7.855 -12.117 1 98.81 34 ILE B C 1
ATOM 776 O O . ILE B 1 34 ? 1.585 -7.871 -11.352 1 98.81 34 ILE B O 1
ATOM 780 N N . PHE B 1 35 ? 2.941 -8.859 -12.828 1 98.88 35 PHE B N 1
ATOM 781 C CA . PHE B 1 35 ? 2.209 -10.117 -12.797 1 98.88 35 PHE B CA 1
ATOM 782 C C . PHE B 1 35 ? 2.191 -10.703 -11.391 1 98.88 35 PHE B C 1
ATOM 784 O O . PHE B 1 35 ? 1.139 -11.109 -10.891 1 98.88 35 PHE B O 1
ATOM 791 N N . HIS B 1 36 ? 3.283 -10.805 -10.68 1 98.88 36 HIS B N 1
ATOM 792 C CA . HIS B 1 36 ? 3.373 -11.352 -9.328 1 98.88 36 HIS B CA 1
ATOM 793 C C . HIS B 1 36 ? 2.594 -10.5 -8.336 1 98.88 36 HIS B C 1
ATOM 795 O O . HIS B 1 36 ? 1.946 -11.023 -7.43 1 98.88 36 HIS B O 1
ATOM 801 N N . ILE B 1 37 ? 2.676 -9.227 -8.531 1 98.69 37 ILE B N 1
ATOM 802 C CA . ILE B 1 37 ? 1.973 -8.305 -7.641 1 98.69 37 ILE B CA 1
ATOM 803 C C . ILE B 1 37 ? 0.465 -8.477 -7.809 1 98.69 37 ILE B C 1
ATOM 805 O O . ILE B 1 37 ? -0.272 -8.539 -6.82 1 98.69 37 ILE B O 1
ATOM 809 N N . GLU B 1 38 ? 0.024 -8.516 -9.031 1 98.75 38 GLU B N 1
ATOM 810 C CA . GLU B 1 38 ? -1.396 -8.711 -9.312 1 98.75 38 GLU B CA 1
ATOM 811 C C . GLU B 1 38 ? -1.892 -10.047 -8.766 1 98.75 38 GLU B C 1
ATOM 813 O O . GLU B 1 38 ? -3.008 -10.133 -8.25 1 98.75 38 GLU B O 1
ATOM 818 N N . ASN B 1 39 ? -1.106 -11.086 -8.93 1 98.81 39 ASN B N 1
ATOM 819 C CA . ASN B 1 39 ? -1.474 -12.391 -8.375 1 98.81 39 ASN B CA 1
ATOM 820 C C . ASN B 1 39 ? -1.588 -12.344 -6.855 1 98.81 39 ASN B C 1
ATOM 822 O O . ASN B 1 39 ? -2.514 -12.914 -6.281 1 98.81 39 ASN B O 1
ATOM 826 N N . ALA B 1 40 ? -0.631 -11.688 -6.25 1 98.75 40 ALA B N 1
ATOM 827 C CA . ALA B 1 40 ? -0.684 -11.531 -4.801 1 98.75 40 ALA B CA 1
ATOM 828 C C . ALA B 1 40 ? -1.948 -10.789 -4.375 1 98.75 40 ALA B C 1
ATOM 830 O O . ALA B 1 40 ? -2.604 -11.172 -3.402 1 98.75 40 ALA B O 1
ATOM 831 N N . LYS B 1 41 ? -2.197 -9.688 -5.133 1 98.62 41 LYS B N 1
ATOM 832 C CA . LYS B 1 41 ? -3.396 -8.898 -4.867 1 98.62 41 LYS B CA 1
ATOM 833 C C . LYS B 1 41 ? -4.648 -9.766 -4.93 1 98.62 41 LYS B C 1
ATOM 835 O O . LYS B 1 41 ? -5.504 -9.695 -4.043 1 98.62 41 LYS B O 1
ATOM 840 N N . LYS B 1 42 ? -4.73 -10.617 -5.871 1 98.56 42 LYS B N 1
ATOM 841 C CA . LYS B 1 42 ? -5.871 -11.508 -6.039 1 98.56 42 LYS B CA 1
ATOM 842 C C . LYS B 1 42 ? -5.949 -12.523 -4.898 1 98.56 42 LYS B C 1
ATOM 844 O O . LYS B 1 42 ? -7.02 -12.742 -4.328 1 98.56 42 LYS B O 1
ATOM 849 N N . LYS B 1 43 ? -4.812 -13.07 -4.562 1 98.25 43 LYS B N 1
ATOM 850 C CA . LYS B 1 43 ? -4.773 -14.086 -3.521 1 98.25 43 LYS B CA 1
ATOM 851 C C . LYS B 1 43 ? -5.172 -13.508 -2.168 1 98.25 43 LYS B C 1
ATOM 853 O O . LYS B 1 43 ? -5.734 -14.211 -1.325 1 98.25 43 LYS B O 1
ATOM 858 N N . LEU B 1 44 ? -4.992 -12.266 -1.975 1 98 44 LEU B N 1
ATOM 859 C CA . LEU B 1 44 ? -5.297 -11.609 -0.711 1 98 44 LEU B CA 1
ATOM 860 C C . LEU B 1 44 ? -6.691 -10.984 -0.746 1 98 44 LEU B C 1
ATOM 862 O O . LEU B 1 44 ? -7.117 -10.352 0.222 1 98 44 LEU B O 1
ATOM 866 N N . ALA B 1 45 ? -7.395 -11.109 -1.85 1 97.81 45 ALA B N 1
ATOM 867 C CA . ALA B 1 45 ? -8.719 -10.531 -2.066 1 97.81 45 ALA B CA 1
ATOM 868 C C . ALA B 1 45 ? -8.711 -9.023 -1.81 1 97.81 45 ALA B C 1
ATOM 870 O O . ALA B 1 45 ? -9.625 -8.492 -1.179 1 97.81 45 ALA B O 1
ATOM 871 N N . ALA B 1 46 ? -7.676 -8.422 -2.262 1 98.25 46 ALA B N 1
ATOM 872 C CA . ALA B 1 46 ? -7.523 -6.98 -2.064 1 98.25 46 ALA B CA 1
ATOM 873 C C . ALA B 1 46 ? -8.086 -6.203 -3.252 1 98.25 46 ALA B C 1
ATOM 875 O O . ALA B 1 46 ? -8.07 -6.691 -4.383 1 98.25 46 ALA B O 1
ATOM 876 N N . ALA B 1 47 ? -8.477 -5.004 -2.951 1 98.06 47 ALA B N 1
ATOM 877 C CA . ALA B 1 47 ? -9.07 -4.156 -3.98 1 98.06 47 ALA B CA 1
ATOM 878 C C . ALA B 1 47 ? -7.996 -3.404 -4.758 1 98.06 47 ALA B C 1
ATOM 880 O O . ALA B 1 47 ? -8.195 -3.061 -5.926 1 98.06 47 ALA B O 1
ATOM 881 N N . THR B 1 48 ? -6.914 -3.1 -4.141 1 98.12 48 THR B N 1
ATOM 882 C CA . THR B 1 48 ? -5.793 -2.369 -4.715 1 98.12 48 THR B CA 1
ATOM 883 C C . THR B 1 48 ? -4.465 -2.939 -4.219 1 98.12 48 THR B C 1
ATOM 885 O O . THR B 1 48 ? -4.438 -3.719 -3.264 1 98.12 48 THR B O 1
ATOM 888 N N . VA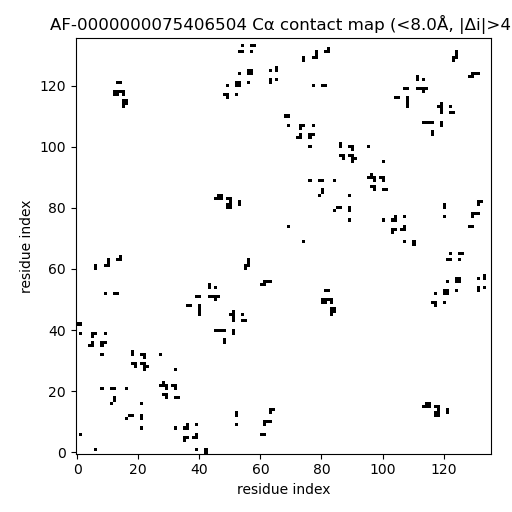L B 1 49 ? -3.379 -2.555 -4.898 1 98.19 49 VAL B N 1
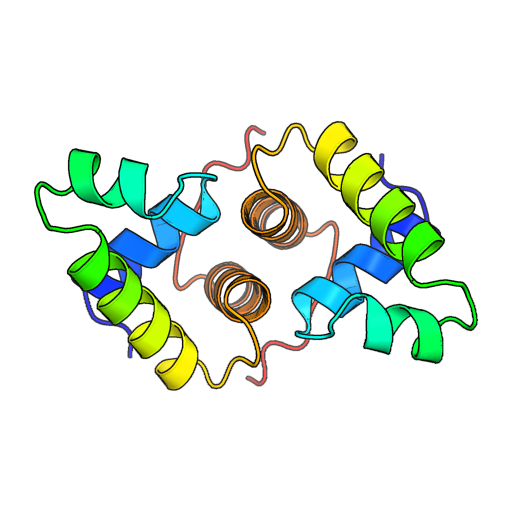ATOM 889 C CA . VAL B 1 49 ? -2.051 -2.969 -4.457 1 98.19 49 VAL B CA 1
ATOM 890 C C . VAL B 1 49 ? -1.782 -2.43 -3.053 1 98.19 49 VAL B C 1
ATOM 892 O O . VAL B 1 49 ? -1.211 -3.129 -2.213 1 98.19 49 VAL B O 1
ATOM 895 N N . THR B 1 50 ? -2.156 -1.17 -2.84 1 98.5 50 THR B N 1
ATOM 896 C CA . THR B 1 50 ? -2.01 -0.548 -1.527 1 98.5 50 THR B CA 1
ATOM 897 C C . THR B 1 50 ? -2.75 -1.354 -0.463 1 98.5 50 THR B C 1
ATOM 899 O O . THR B 1 50 ? -2.232 -1.56 0.637 1 98.5 50 THR B O 1
ATOM 902 N N . HIS B 1 51 ? -3.957 -1.701 -0.788 1 98.75 51 HIS B N 1
ATOM 903 C CA . HIS B 1 51 ? -4.734 -2.559 0.101 1 98.75 51 HIS B CA 1
ATOM 904 C C . HIS B 1 51 ? -4.035 -3.896 0.324 1 98.75 51 HIS B C 1
ATOM 906 O O . HIS B 1 51 ? -3.988 -4.395 1.451 1 98.75 51 HIS B O 1
ATOM 912 N N . ALA B 1 52 ? -3.496 -4.551 -0.713 1 98.75 52 ALA B N 1
ATOM 913 C CA . ALA B 1 52 ? -2.775 -5.82 -0.622 1 98.75 52 ALA B CA 1
ATOM 914 C C . ALA B 1 52 ? -1.577 -5.703 0.317 1 98.75 52 ALA B C 1
ATOM 916 O O . ALA B 1 52 ? -1.352 -6.578 1.157 1 98.75 52 ALA B O 1
ATOM 917 N N . VAL B 1 53 ? -0.852 -4.617 0.152 1 98.75 53 VAL B N 1
ATOM 918 C CA . VAL B 1 53 ? 0.309 -4.379 1.003 1 98.75 53 VAL B CA 1
ATOM 919 C C . VAL B 1 53 ? -0.139 -4.199 2.451 1 98.75 53 VAL B C 1
ATOM 921 O O . VAL B 1 53 ? 0.476 -4.746 3.371 1 98.75 53 VAL B O 1
ATOM 924 N N . ALA B 1 54 ? -1.194 -3.471 2.68 1 98.62 54 ALA B N 1
ATOM 925 C CA . ALA B 1 54 ? -1.722 -3.275 4.027 1 98.62 54 ALA B CA 1
ATOM 926 C C . ALA B 1 54 ? -2.088 -4.609 4.672 1 98.62 54 ALA B C 1
ATOM 928 O O . ALA B 1 54 ? -1.739 -4.863 5.828 1 98.62 54 ALA B O 1
ATOM 929 N N . LEU B 1 55 ? -2.771 -5.418 3.881 1 98.5 55 LEU B N 1
ATOM 930 C CA . LEU B 1 55 ? -3.172 -6.73 4.375 1 98.5 55 LEU B CA 1
ATOM 931 C C . LEU B 1 55 ? -1.95 -7.598 4.668 1 98.5 55 LEU B C 1
ATOM 933 O O . LEU B 1 55 ? -1.885 -8.25 5.707 1 98.5 55 LEU B O 1
ATOM 937 N N . ALA B 1 56 ? -1.044 -7.605 3.754 1 98.56 56 ALA B N 1
ATOM 938 C CA . ALA B 1 56 ? 0.138 -8.453 3.896 1 98.56 56 ALA B CA 1
ATOM 939 C C . ALA B 1 56 ? 0.953 -8.055 5.125 1 98.56 56 ALA B C 1
ATOM 941 O O . ALA B 1 56 ? 1.435 -8.914 5.863 1 98.56 56 ALA B O 1
ATOM 942 N N . VAL B 1 57 ? 1.12 -6.754 5.379 1 98.25 57 VAL B N 1
ATOM 943 C CA . VAL B 1 57 ? 1.843 -6.258 6.543 1 98.25 57 VAL B CA 1
ATOM 944 C C . VAL B 1 57 ? 1.036 -6.539 7.809 1 98.25 57 VAL B C 1
ATOM 946 O O . VAL B 1 57 ? 1.569 -7.07 8.789 1 98.25 57 VAL B O 1
ATOM 949 N N . GLY B 1 58 ? -0.204 -6.227 7.719 1 97.38 58 GLY B N 1
ATOM 950 C CA . GLY B 1 58 ? -1.069 -6.418 8.867 1 97.38 58 GLY B CA 1
ATOM 951 C C . GLY B 1 58 ? -1.185 -7.867 9.297 1 97.38 58 GLY B C 1
ATOM 952 O O . GLY B 1 58 ? -1.284 -8.164 10.492 1 97.38 58 GLY B O 1
ATOM 953 N N . ARG B 1 59 ? -1.144 -8.758 8.336 1 96.81 59 ARG B N 1
ATOM 954 C CA . ARG B 1 59 ? -1.253 -10.188 8.602 1 96.81 59 ARG B CA 1
ATOM 955 C C . ARG B 1 59 ? 0.12 -10.812 8.836 1 96.81 59 ARG B C 1
ATOM 957 O O . ARG B 1 59 ? 0.237 -12.023 9 1 96.81 59 ARG B O 1
ATOM 964 N N . ARG B 1 60 ? 1.129 -9.984 8.781 1 96.69 60 ARG B N 1
ATOM 965 C CA . ARG B 1 60 ? 2.516 -10.375 9.023 1 96.69 60 ARG B CA 1
ATOM 966 C C . ARG B 1 60 ? 2.98 -11.398 7.988 1 96.69 60 ARG B C 1
ATOM 968 O O . ARG B 1 60 ? 3.738 -12.312 8.312 1 96.69 60 ARG B O 1
ATOM 975 N N . LEU B 1 61 ? 2.404 -11.312 6.809 1 97.31 61 LEU B N 1
ATOM 976 C CA . LEU B 1 61 ? 2.844 -12.156 5.695 1 97.31 61 LEU B CA 1
ATOM 977 C C . LEU B 1 61 ? 4.16 -11.641 5.117 1 97.31 61 LEU B C 1
ATOM 979 O O . LEU B 1 61 ? 4.91 -12.406 4.504 1 97.31 61 LEU B O 1
ATOM 983 N N . ILE B 1 62 ? 4.359 -10.297 5.277 1 97.56 62 ILE B N 1
ATOM 984 C CA . ILE B 1 62 ? 5.617 -9.664 4.902 1 97.56 62 ILE B CA 1
ATOM 985 C C . ILE B 1 62 ? 6.074 -8.719 6.012 1 97.56 62 ILE B C 1
ATOM 987 O O . ILE B 1 62 ? 5.281 -8.328 6.867 1 97.56 62 ILE B O 1
ATOM 991 N N . SER B 1 63 ? 7.402 -8.453 5.91 1 94.94 63 SER B N 1
ATOM 992 C CA . SER B 1 63 ? 8.008 -7.516 6.852 1 94.94 63 SER B CA 1
ATOM 993 C C . SER B 1 63 ? 8.812 -6.441 6.121 1 94.94 63 SER B C 1
ATOM 995 O O . SER B 1 63 ? 9.516 -6.734 5.156 1 94.94 63 SER B O 1
ATOM 997 N N . ILE B 1 64 ? 8.555 -5.191 6.613 1 95.56 64 ILE B N 1
ATOM 998 C CA . ILE B 1 64 ? 9.336 -4.094 6.047 1 95.56 64 ILE B CA 1
ATOM 999 C C . ILE B 1 64 ? 10.117 -3.395 7.152 1 95.56 64 ILE B C 1
ATOM 1001 O O . ILE B 1 64 ? 9.836 -3.576 8.336 1 95.56 64 ILE B O 1
ATOM 1005 N N . ASP B 1 65 ? 11.195 -2.734 6.641 1 95.88 65 ASP B N 1
ATOM 1006 C CA . ASP B 1 65 ? 11.93 -1.897 7.586 1 95.88 65 ASP B CA 1
ATOM 1007 C C . ASP B 1 65 ? 11.094 -0.694 8.016 1 95.88 65 ASP B C 1
ATOM 1009 O O . ASP B 1 65 ? 10.727 0.142 7.188 1 95.88 65 ASP B O 1
ATOM 1013 N N . LEU B 1 66 ? 10.773 -0.634 9.305 1 94.06 66 LEU B N 1
ATOM 1014 C CA . LEU B 1 66 ? 9.883 0.407 9.797 1 94.06 66 LEU B CA 1
ATOM 1015 C C . LEU B 1 66 ? 10.656 1.674 10.141 1 94.06 66 LEU B C 1
ATOM 1017 O O . LEU B 1 66 ? 10.07 2.746 10.297 1 94.06 66 LEU B O 1
ATOM 1021 N N . GLY B 1 67 ? 11.938 1.618 9.984 1 85.44 67 GLY B N 1
ATOM 1022 C CA . GLY B 1 67 ? 12.789 2.766 10.258 1 85.44 67 GLY B CA 1
ATOM 1023 C C . GLY B 1 67 ? 12.75 3.217 11.703 1 85.44 67 GLY B C 1
ATOM 1024 O O . GLY B 1 67 ? 12.938 4.398 11.992 1 85.44 67 GLY B O 1
ATOM 1025 N N . LEU B 1 68 ? 12.352 2.418 12.594 1 77.38 68 LEU B N 1
ATOM 1026 C CA . LEU B 1 68 ? 12.297 2.752 14.016 1 77.38 68 LEU B CA 1
ATOM 1027 C C . LEU B 1 68 ? 13.594 2.371 14.719 1 77.38 68 LEU B C 1
ATOM 1029 O O . LEU B 1 68 ? 14.297 1.457 14.273 1 77.38 68 LEU B O 1
#

InterPro domains:
  IPR000792 Transcription regulator LuxR, C-terminal [PF00196] (2-56)
  IPR000792 Transcription regulator LuxR, C-terminal [PR00038] (2-16)
  IPR000792 Transcription regulator LuxR, C-terminal [PR00038] (16-32)
  IPR000792 Transcription regulator LuxR, C-terminal [PR00038] (32-44)
  IPR000792 Transcription regulator LuxR, C-terminal [PS00622] (16-43)
  IPR000792 Transcription regulator LuxR, C-terminal [PS50043] (1-60)
  IPR000792 Transcription regulator LuxR, C-terminal [SM00421] (1-56)
  IPR000792 Transcription regulator LuxR, C-terminal [cd06170] (2-44)
  IPR016032 Signal transduction response regulator, C-terminal effector [SSF46894] (2-63)
  IPR036388 Winged helix-like DNA-binding domain superfamily [G3DSA:1.10.10.10] (1-62)

Sequence (136 aa):
MLTKRETECLTWVASGKTAWEVAQILSISESTVIFHIENAKKKLAAATVTHAVALAVGRRLISIDLGLMLTKRETECLTWVASGKTAWEVAQILSISESTVIFHIENAKKKLAAATVTHAVALAVGRRLISIDLGL

Solvent-accessible surface area (backbone atoms only — not comparable to full-atom values): 7299 Å² total; per-residue (Å²): 132,78,50,72,65,25,46,51,48,43,36,41,35,34,64,36,41,49,52,59,55,45,11,64,75,70,70,50,50,42,68,57,40,50,49,31,39,51,50,41,18,57,74,63,72,34,77,32,66,42,14,25,37,29,41,32,39,67,67,62,74,43,78,69,88,73,84,122,132,78,50,73,64,24,47,51,47,44,37,43,35,34,65,35,41,48,53,60,55,46,12,64,74,70,71,51,52,43,68,57,40,50,50,31,40,52,51,41,17,56,75,63,71,35,77,32,67,42,13,25,37,29,42,32,39,67,68,61,73,43,78,68,87,74,83,120

Secondary structure (DSSP, 8-state):
---HHHHHHHHHHHTT--HHHHHHHHTS-HHHHHHHHHHHHHHTT-SSHHHHHHHHHHTTSS------/---HHHHHHHHHHHTT--HHHHHHHHTS-HHHHHHHHHHHHHHTT-SSHHHHHHHHHHTTSS------

Organism: Magnetospirillum gryphiswaldense (strain DSM 6361 / JCM 21280 / NBRC 15271 / MSR-1) (NCBI:txid431944)

Radius of gyration: 14.25 Å; Cα contacts (8 Å, |Δi|>4): 193; chains: 2; bounding box: 34×36×31 Å